Protein AF-A0A4Q3XR62-F1 (afdb_monomer_lite)

Structure (mmCIF, N/CA/C/O backbone):
data_AF-A0A4Q3XR62-F1
#
_entry.id   AF-A0A4Q3XR62-F1
#
loop_
_atom_site.group_PDB
_atom_site.id
_atom_site.type_symbol
_atom_site.label_atom_id
_atom_site.label_alt_id
_atom_site.label_comp_id
_atom_site.label_asym_id
_atom_site.label_entity_id
_atom_site.label_seq_id
_atom_site.pdbx_PDB_ins_code
_atom_site.Cartn_x
_atom_site.Cartn_y
_atom_site.Cartn_z
_atom_site.occupancy
_atom_site.B_iso_or_equiv
_atom_site.auth_seq_id
_atom_site.auth_comp_id
_atom_site.auth_asym_id
_atom_site.auth_atom_id
_atom_site.pdbx_PDB_model_num
ATOM 1 N N . MET A 1 1 ? -40.825 -15.668 -65.404 1.00 41.38 1 MET A N 1
ATOM 2 C CA . MET A 1 1 ? -39.593 -16.449 -65.649 1.00 41.38 1 MET A CA 1
ATOM 3 C C . MET A 1 1 ? -38.451 -15.746 -64.935 1.00 41.38 1 MET A C 1
ATOM 5 O O . MET A 1 1 ? -38.328 -14.562 -65.195 1.00 41.38 1 MET A O 1
ATOM 9 N N . LYS A 1 2 ? -37.655 -16.482 -64.132 1.00 37.50 2 LYS A N 1
ATOM 10 C CA . LYS A 1 2 ? -36.242 -16.207 -63.757 1.00 37.50 2 LYS A CA 1
ATOM 11 C C . LYS A 1 2 ? -35.976 -14.891 -62.988 1.00 37.50 2 LYS A C 1
ATOM 13 O O . LYS A 1 2 ? -36.351 -13.833 -63.449 1.00 37.50 2 LYS A O 1
ATOM 18 N N . SER A 1 3 ? -35.300 -14.810 -61.84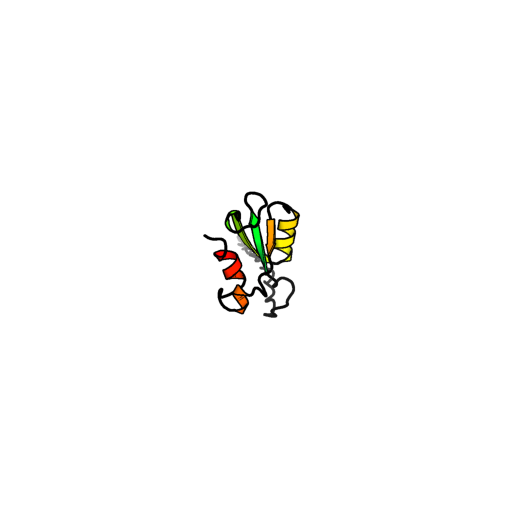8 1.00 41.03 3 SER A N 1
ATOM 19 C CA . SER A 1 3 ? -34.545 -15.735 -61.001 1.00 41.03 3 SER A CA 1
ATOM 20 C C . SER A 1 3 ? -34.374 -15.033 -59.643 1.00 41.03 3 SER A C 1
ATOM 22 O O . SER A 1 3 ? -34.251 -13.810 -59.603 1.00 41.03 3 SER A O 1
ATOM 24 N N . PHE A 1 4 ? -34.343 -15.786 -58.544 1.00 47.66 4 PHE A N 1
ATOM 25 C CA . PHE A 1 4 ? -33.991 -15.267 -57.220 1.00 47.66 4 PHE A CA 1
ATOM 26 C C . PHE A 1 4 ? -32.469 -15.105 -57.130 1.00 47.66 4 PHE A C 1
ATOM 28 O O . PHE A 1 4 ? -31.742 -16.086 -57.279 1.00 47.66 4 PHE A O 1
ATOM 35 N N . ALA A 1 5 ? -31.989 -13.883 -56.894 1.00 48.47 5 ALA A N 1
ATOM 36 C CA . ALA A 1 5 ? -30.595 -13.617 -56.561 1.00 48.47 5 ALA A CA 1
ATOM 37 C C . ALA A 1 5 ? -30.478 -13.401 -55.047 1.00 48.47 5 ALA A C 1
ATOM 39 O O . ALA A 1 5 ? -30.932 -12.394 -54.507 1.00 48.47 5 ALA A O 1
ATOM 40 N N . LEU A 1 6 ? -29.883 -14.387 -54.376 1.00 51.06 6 LEU A N 1
ATOM 41 C CA . LEU A 1 6 ? -29.337 -14.278 -53.028 1.00 51.06 6 LEU A CA 1
ATOM 42 C C . LEU A 1 6 ? -28.266 -13.181 -53.019 1.00 51.06 6 LEU A C 1
ATOM 44 O O . LEU A 1 6 ? -27.228 -13.335 -53.658 1.00 51.06 6 LEU A O 1
ATOM 48 N N . VAL A 1 7 ? -28.493 -12.100 -52.275 1.00 47.94 7 VAL A N 1
ATOM 49 C CA . VAL A 1 7 ? -27.430 -11.162 -51.902 1.00 47.94 7 VAL A CA 1
ATOM 50 C C . VAL A 1 7 ? -27.155 -11.363 -50.420 1.00 47.94 7 VAL A C 1
ATOM 52 O O . VAL A 1 7 ? -27.891 -10.892 -49.556 1.00 47.94 7 VAL A O 1
ATOM 55 N N . ALA A 1 8 ? -26.097 -12.123 -50.143 1.00 53.50 8 ALA A N 1
ATOM 56 C CA . ALA A 1 8 ? -25.473 -12.195 -48.836 1.00 53.50 8 ALA A CA 1
ATOM 57 C C . ALA A 1 8 ? -24.870 -10.820 -48.520 1.00 53.50 8 ALA A C 1
ATOM 59 O O . ALA A 1 8 ? -23.814 -10.462 -49.040 1.00 53.50 8 ALA A O 1
ATOM 60 N N . VAL A 1 9 ? -25.554 -10.030 -47.691 1.00 51.22 9 VAL A N 1
ATOM 61 C CA . VAL A 1 9 ? -24.959 -8.830 -47.100 1.00 51.22 9 VAL A CA 1
ATOM 62 C C . VAL A 1 9 ? -24.205 -9.277 -45.858 1.00 51.22 9 VAL A C 1
ATOM 64 O O . VAL A 1 9 ? -24.789 -9.711 -44.866 1.00 51.22 9 VAL A O 1
ATOM 67 N N . ALA A 1 10 ? -22.885 -9.242 -45.999 1.00 48.19 10 ALA A N 1
ATOM 68 C CA . ALA A 1 10 ? -21.896 -9.605 -45.009 1.00 48.19 10 ALA A CA 1
ATOM 69 C C . ALA A 1 10 ? -22.187 -8.963 -43.645 1.00 48.19 10 ALA A C 1
ATOM 71 O O . ALA A 1 10 ? -22.402 -7.755 -43.533 1.00 48.19 10 ALA A O 1
ATOM 72 N N . VAL A 1 11 ? -22.141 -9.794 -42.602 1.00 48.44 11 VAL A N 1
ATOM 73 C CA . VAL A 1 11 ? -22.010 -9.353 -41.215 1.00 48.44 11 VAL A CA 1
ATOM 74 C C . VAL A 1 11 ? -20.667 -8.642 -41.111 1.00 48.44 11 VAL A C 1
ATOM 76 O O . VAL A 1 11 ? -19.616 -9.271 -40.997 1.00 48.44 11 VAL A O 1
ATOM 79 N N . SER A 1 12 ? -20.705 -7.318 -41.187 1.00 46.41 12 SER A N 1
ATOM 80 C CA . SER A 1 12 ? -19.583 -6.452 -40.859 1.00 46.41 12 SER A CA 1
ATOM 81 C C . SER A 1 12 ? -19.321 -6.530 -39.355 1.00 46.41 12 SER A C 1
ATOM 83 O O . SER A 1 12 ? -19.705 -5.646 -38.593 1.00 46.41 12 SER A O 1
ATOM 85 N N . LEU A 1 13 ? -18.648 -7.604 -38.929 1.00 51.00 13 LEU A N 1
ATOM 86 C CA . LEU A 1 13 ? -17.826 -7.630 -37.723 1.00 51.00 13 LEU A CA 1
ATOM 87 C C . LEU A 1 13 ? -16.642 -6.670 -37.929 1.00 51.00 13 LEU A C 1
ATOM 89 O O . LEU A 1 13 ? -15.504 -7.087 -38.116 1.00 51.00 13 LEU A O 1
ATOM 93 N N . LEU A 1 14 ? -16.914 -5.366 -37.906 1.00 51.41 14 LEU A N 1
ATOM 94 C CA . LEU A 1 14 ? -15.941 -4.398 -37.417 1.00 51.41 14 LEU A CA 1
ATOM 95 C C . LEU A 1 14 ? -16.190 -4.369 -35.908 1.00 51.41 14 LEU A C 1
ATOM 97 O O . LEU A 1 14 ? -16.970 -3.582 -35.392 1.00 51.41 14 LEU A O 1
ATOM 101 N N . GLY A 1 15 ? -15.712 -5.376 -35.183 1.00 42.09 15 GLY A N 1
ATOM 102 C CA . GLY A 1 15 ? -14.292 -5.379 -34.879 1.00 42.09 15 GLY A CA 1
ATOM 103 C C . GLY A 1 15 ? -14.086 -4.176 -33.981 1.00 42.09 15 GLY A C 1
ATOM 104 O O . GLY A 1 15 ? -13.612 -3.142 -34.441 1.00 42.09 15 GLY A O 1
ATOM 105 N N . ALA A 1 16 ? -14.568 -4.298 -32.738 1.00 45.50 16 ALA A N 1
ATOM 106 C CA . ALA A 1 16 ? -14.215 -3.401 -31.659 1.00 45.50 16 ALA A CA 1
ATOM 107 C C . ALA A 1 16 ? -12.693 -3.348 -31.661 1.00 45.50 16 ALA A C 1
ATOM 109 O O . ALA A 1 16 ? -12.031 -4.287 -31.221 1.00 45.50 16 ALA A O 1
ATOM 110 N N . GLY A 1 17 ? -12.160 -2.297 -32.282 1.00 38.75 17 GLY A N 1
ATOM 111 C CA . GLY A 1 17 ? -10.759 -1.977 -32.229 1.00 38.75 17 GLY A CA 1
ATOM 112 C C . GLY A 1 17 ? -10.463 -1.820 -30.757 1.00 38.75 17 GLY A C 1
ATOM 113 O O . GLY A 1 17 ? -10.798 -0.806 -30.152 1.00 38.75 17 GLY A O 1
ATOM 114 N N . THR A 1 18 ? -9.892 -2.871 -30.180 1.00 45.62 18 THR A N 1
ATOM 115 C CA . THR A 1 18 ? -9.031 -2.799 -29.021 1.00 45.62 18 THR A CA 1
ATOM 116 C C . THR A 1 18 ? -8.008 -1.741 -29.388 1.00 45.62 18 THR A C 1
ATOM 118 O O . THR A 1 18 ? -7.031 -2.037 -30.079 1.00 45.62 18 THR A O 1
ATOM 121 N N . ALA A 1 19 ? -8.311 -0.483 -29.051 1.00 42.31 19 ALA A N 1
ATOM 122 C CA . ALA A 1 19 ? -7.354 0.599 -29.093 1.00 42.31 19 ALA A CA 1
ATOM 123 C C . ALA A 1 19 ? -6.165 0.049 -28.328 1.00 42.31 19 ALA A C 1
ATOM 125 O O . ALA A 1 19 ? -6.292 -0.283 -27.146 1.00 42.31 19 ALA A O 1
ATOM 126 N N . GLY A 1 20 ? -5.108 -0.230 -29.094 1.00 38.84 20 GLY A N 1
ATOM 127 C CA . GLY A 1 20 ? -3.979 -1.004 -28.637 1.00 38.84 20 GLY A CA 1
ATOM 128 C C . GLY A 1 20 ? -3.574 -0.457 -27.290 1.00 38.84 20 GLY A C 1
ATOM 129 O O . GLY A 1 20 ? -3.356 0.748 -27.154 1.00 38.84 20 GLY A O 1
ATOM 130 N N . ALA A 1 21 ? -3.524 -1.348 -26.302 1.00 42.06 21 ALA A N 1
ATOM 131 C CA . ALA A 1 21 ? -2.682 -1.141 -25.151 1.00 42.06 21 ALA A CA 1
ATOM 132 C C . ALA A 1 21 ? -1.321 -0.766 -25.733 1.00 42.06 21 ALA A C 1
ATOM 134 O O . ALA A 1 21 ? -0.613 -1.608 -26.285 1.00 42.06 21 ALA A O 1
ATOM 135 N N . SER A 1 22 ? -1.027 0.531 -25.740 1.00 41.69 22 SER A N 1
ATOM 136 C CA . SER A 1 22 ? 0.284 1.033 -26.076 1.00 41.69 22 SER A CA 1
ATOM 137 C C . SER A 1 22 ? 1.209 0.298 -25.130 1.00 41.69 22 SER A C 1
ATOM 139 O O . SER A 1 22 ? 1.101 0.467 -23.914 1.00 41.69 22 SER A O 1
ATOM 141 N N . ALA A 1 23 ? 2.025 -0.588 -25.700 1.00 48.03 23 ALA A N 1
ATOM 142 C CA . ALA A 1 23 ? 3.127 -1.239 -25.030 1.00 48.03 23 ALA A CA 1
ATOM 143 C C . ALA A 1 23 ? 4.017 -0.116 -24.496 1.00 48.03 23 ALA A C 1
ATOM 145 O O . ALA A 1 23 ? 4.868 0.427 -25.199 1.00 48.03 23 ALA A O 1
ATOM 146 N N . GLN A 1 24 ? 3.710 0.325 -23.279 1.00 39.84 24 GLN A N 1
ATOM 147 C CA . GLN A 1 24 ? 4.434 1.370 -22.599 1.00 39.84 24 GLN A CA 1
ATOM 148 C C . GLN A 1 24 ? 5.758 0.733 -22.226 1.00 39.84 24 GLN A C 1
ATOM 150 O O . GLN A 1 24 ? 5.800 -0.205 -21.429 1.00 39.84 24 GLN A O 1
ATOM 155 N N . GLY A 1 25 ? 6.812 1.193 -22.900 1.00 37.19 25 GLY A N 1
ATOM 156 C CA . GLY A 1 25 ? 8.172 0.749 -22.667 1.00 37.19 25 GLY A CA 1
ATOM 157 C C . GLY A 1 25 ? 8.442 0.636 -21.172 1.00 37.19 25 GLY A C 1
ATOM 158 O O . GLY A 1 25 ? 8.001 1.472 -20.377 1.00 37.19 25 GLY A O 1
ATOM 159 N N . ASN A 1 26 ? 9.142 -0.434 -20.812 1.00 44.38 26 ASN A N 1
ATOM 160 C CA . ASN A 1 26 ? 9.586 -0.758 -19.466 1.00 44.38 26 ASN A CA 1
ATOM 161 C C . ASN A 1 26 ? 10.645 0.260 -18.993 1.00 44.38 26 ASN A C 1
ATOM 163 O O . ASN A 1 26 ? 11.807 -0.069 -18.784 1.00 44.38 26 ASN A O 1
ATOM 167 N N . SER A 1 27 ? 10.268 1.534 -18.907 1.00 44.94 27 SER A N 1
ATOM 168 C CA . SER A 1 27 ? 11.011 2.570 -18.212 1.00 44.94 27 SER A CA 1
ATOM 169 C C . SER A 1 27 ? 10.375 2.706 -16.842 1.00 44.94 27 SER A C 1
ATOM 171 O O . SER A 1 27 ? 9.221 3.118 -16.736 1.00 44.94 27 SER A O 1
ATOM 173 N N . ALA A 1 28 ? 11.153 2.407 -15.804 1.00 53.56 28 ALA A N 1
ATOM 174 C CA . ALA A 1 28 ? 10.757 2.532 -14.400 1.00 53.56 28 ALA A CA 1
ATOM 175 C C . ALA A 1 28 ? 10.202 3.927 -14.026 1.00 53.56 28 ALA A C 1
ATOM 177 O O . ALA A 1 28 ? 9.569 4.075 -12.991 1.00 53.56 28 ALA A O 1
ATOM 178 N N . ASN A 1 29 ? 10.398 4.933 -14.889 1.00 53.34 29 ASN A N 1
ATOM 179 C CA . ASN A 1 29 ? 10.001 6.326 -14.684 1.00 53.34 29 ASN A CA 1
ATOM 180 C C . ASN A 1 29 ? 8.938 6.834 -15.679 1.00 53.34 29 ASN A C 1
ATOM 182 O O . ASN A 1 29 ? 8.740 8.043 -15.795 1.00 53.34 29 ASN A O 1
ATOM 186 N N . ALA A 1 30 ? 8.275 5.961 -16.450 1.00 49.34 30 ALA A N 1
ATOM 187 C CA . ALA A 1 30 ? 7.208 6.418 -17.341 1.00 49.34 30 ALA A CA 1
ATOM 188 C C . ALA A 1 30 ? 5.993 6.930 -16.524 1.00 49.34 30 ALA A C 1
ATOM 190 O O . ALA A 1 30 ? 5.608 6.295 -15.534 1.00 49.34 30 ALA A O 1
ATOM 191 N N . PRO A 1 31 ? 5.361 8.056 -16.919 1.00 46.19 31 PRO A N 1
ATOM 192 C CA . PRO A 1 31 ? 4.197 8.591 -16.217 1.00 46.19 31 PRO A CA 1
ATOM 193 C C . PRO A 1 31 ? 3.095 7.525 -16.091 1.00 46.19 31 PRO A C 1
ATOM 195 O O . PRO A 1 31 ? 2.657 6.956 -17.089 1.00 46.19 31 PRO A O 1
ATOM 198 N N . GLY A 1 32 ? 2.651 7.243 -14.862 1.00 53.16 32 GLY A N 1
ATOM 199 C CA . GLY A 1 32 ? 1.630 6.224 -14.576 1.00 53.16 32 GLY A CA 1
ATOM 200 C C . GLY A 1 32 ? 2.156 4.842 -14.162 1.00 53.16 32 GLY A C 1
ATOM 201 O O . GLY A 1 32 ? 1.341 3.996 -13.809 1.00 53.16 32 GLY A O 1
ATOM 202 N N . GLN A 1 33 ? 3.477 4.616 -14.159 1.00 64.69 33 GLN A N 1
ATOM 203 C CA . GLN A 1 33 ? 4.091 3.420 -13.550 1.00 64.69 33 GLN A CA 1
ATOM 204 C C . GLN A 1 33 ? 4.375 3.579 -12.056 1.00 64.69 33 GLN A C 1
ATOM 206 O O . GLN A 1 33 ? 4.467 2.589 -11.335 1.00 64.69 33 GLN A O 1
ATOM 211 N N . ASP A 1 34 ? 4.488 4.821 -11.590 1.00 79.88 34 ASP A N 1
ATOM 212 C CA . ASP A 1 34 ? 4.638 5.120 -10.176 1.00 79.88 34 ASP A CA 1
ATOM 213 C C . ASP A 1 34 ? 3.338 4.755 -9.434 1.00 79.88 34 ASP A C 1
ATOM 215 O O . ASP A 1 34 ? 2.257 5.319 -9.670 1.00 79.88 34 ASP A O 1
ATOM 219 N N . ARG A 1 35 ? 3.448 3.719 -8.602 1.00 88.31 35 ARG A N 1
ATOM 220 C CA . ARG A 1 35 ? 2.372 3.162 -7.789 1.00 88.31 35 ARG A CA 1
ATOM 221 C C . ARG A 1 35 ? 2.695 3.396 -6.324 1.00 88.31 35 ARG A C 1
ATOM 223 O O . ARG A 1 35 ? 3.852 3.426 -5.922 1.00 88.31 35 ARG A O 1
ATOM 230 N N . VAL A 1 36 ? 1.644 3.563 -5.545 1.00 92.81 36 VAL A N 1
ATOM 231 C CA . VAL A 1 36 ? 1.688 3.885 -4.122 1.00 92.81 36 VAL A CA 1
ATOM 232 C C . VAL A 1 36 ? 0.603 3.101 -3.402 1.00 92.81 36 VAL A C 1
ATOM 234 O O . VAL A 1 36 ? -0.356 2.608 -4.008 1.00 92.81 36 VAL A O 1
ATOM 237 N N . CYS A 1 37 ? 0.751 2.996 -2.090 1.00 93.94 37 CYS A N 1
ATOM 238 C CA . CYS A 1 37 ? -0.219 2.333 -1.251 1.00 93.94 37 CYS A CA 1
ATOM 239 C C . CYS A 1 37 ? -1.287 3.335 -0.826 1.00 93.94 37 CYS A C 1
ATOM 241 O O . CYS A 1 37 ? -0.995 4.326 -0.163 1.00 93.94 37 CYS A O 1
ATOM 243 N N . LEU A 1 38 ? -2.533 3.088 -1.207 1.00 94.69 38 LEU A N 1
ATOM 244 C CA . LEU A 1 38 ? -3.681 3.756 -0.619 1.00 94.69 38 LEU A CA 1
ATOM 245 C C . LEU A 1 38 ? -4.114 2.950 0.602 1.00 94.69 38 LEU A C 1
ATOM 247 O O . LEU A 1 38 ? -4.593 1.826 0.460 1.00 94.69 38 LEU A O 1
ATOM 251 N N . VAL A 1 39 ? -3.953 3.528 1.782 1.00 94.81 39 VAL A N 1
ATOM 252 C CA . VAL A 1 39 ? -4.356 2.926 3.051 1.00 94.81 39 VAL A CA 1
ATOM 253 C C . VAL A 1 39 ? -5.697 3.514 3.463 1.00 94.81 39 VAL A C 1
ATOM 255 O O . VAL A 1 39 ? -5.893 4.730 3.414 1.00 94.81 39 VAL A O 1
ATOM 258 N N . GLN A 1 40 ? -6.614 2.637 3.855 1.00 94.75 40 GLN A N 1
ATOM 259 C CA . GLN A 1 40 ? -7.921 2.971 4.388 1.00 94.75 40 GLN A CA 1
ATOM 260 C C . GLN A 1 40 ? -7.954 2.687 5.885 1.00 94.75 40 GLN A C 1
ATOM 262 O O . GLN A 1 40 ? -7.718 1.564 6.316 1.00 94.75 40 GLN A O 1
ATOM 267 N N . SER A 1 41 ? -8.284 3.707 6.662 1.00 93.44 41 SER A N 1
ATOM 268 C CA . SER A 1 41 ? -8.547 3.628 8.091 1.00 93.44 41 SER A CA 1
ATOM 269 C C . SER A 1 41 ? -10.031 3.383 8.366 1.00 93.44 41 SER A C 1
ATOM 271 O O . SER A 1 41 ? -10.902 3.810 7.606 1.00 93.44 41 SER A O 1
ATOM 273 N N . SER A 1 42 ? -10.312 2.718 9.483 1.00 91.00 42 SER A N 1
ATOM 274 C CA . SER A 1 42 ? -11.664 2.496 10.004 1.00 91.00 42 SER A CA 1
ATOM 275 C C . SER A 1 42 ? -12.227 3.712 10.754 1.00 91.00 42 SER A C 1
ATOM 277 O O . SER A 1 42 ? -13.441 3.864 10.868 1.00 91.00 42 SER A O 1
ATOM 279 N N . ASN A 1 43 ? -11.351 4.546 11.318 1.00 90.88 43 ASN A N 1
ATOM 280 C CA . ASN A 1 43 ? -11.687 5.594 12.293 1.00 90.88 43 ASN A CA 1
ATOM 281 C C . ASN A 1 43 ? -10.861 6.886 12.106 1.00 90.88 43 ASN A C 1
ATOM 283 O O . ASN A 1 43 ? -10.822 7.735 12.995 1.00 90.88 43 ASN A O 1
ATOM 287 N N . GLY A 1 44 ? -10.171 7.019 10.973 1.00 88.62 44 GLY A N 1
ATOM 288 C CA . GLY A 1 44 ? -9.253 8.115 10.659 1.00 88.62 44 GLY A CA 1
ATOM 289 C C . GLY A 1 44 ? -7.870 8.030 11.319 1.00 88.62 44 GLY A C 1
ATOM 290 O O . GLY A 1 44 ? -7.036 8.911 11.108 1.00 88.62 44 GLY A O 1
ATOM 291 N N . SER A 1 45 ? -7.593 6.974 12.088 1.00 90.12 45 SER A N 1
ATOM 292 C CA . SER A 1 45 ? -6.258 6.636 12.588 1.00 90.12 45 SER A CA 1
ATOM 293 C C . SER A 1 45 ? -5.529 5.720 11.604 1.00 90.12 45 SER A C 1
ATOM 295 O O . SER A 1 45 ? -6.071 4.716 11.150 1.00 90.12 45 SER A O 1
ATOM 297 N N . PHE A 1 46 ? -4.280 6.045 11.276 1.00 88.62 46 PHE A N 1
ATOM 298 C CA . PHE A 1 46 ? -3.439 5.236 10.381 1.00 88.62 46 PHE A CA 1
ATOM 299 C C . PHE A 1 46 ? -2.400 4.416 11.154 1.00 88.62 46 PHE A C 1
ATOM 301 O O . PHE A 1 46 ? -1.326 4.135 10.630 1.00 88.62 46 PHE A O 1
ATOM 308 N N . ASN A 1 47 ? -2.705 4.076 12.409 1.00 89.44 47 ASN A N 1
ATOM 309 C CA . ASN A 1 47 ? -1.969 3.048 13.134 1.00 89.44 47 ASN A CA 1
ATOM 310 C C . ASN A 1 47 ? -2.326 1.678 12.557 1.00 89.44 47 ASN A C 1
ATOM 312 O O . ASN A 1 47 ? -3.466 1.468 12.149 1.00 89.44 47 ASN A O 1
ATOM 316 N N . ASP A 1 48 ? -1.393 0.731 12.608 1.00 85.31 48 ASP A N 1
ATOM 317 C CA . ASP A 1 48 ? -1.564 -0.581 11.978 1.00 85.31 48 ASP A CA 1
ATOM 318 C C . ASP A 1 48 ? -2.845 -1.309 12.422 1.00 85.31 48 ASP A C 1
ATOM 320 O O . ASP A 1 48 ? -3.523 -1.910 11.598 1.00 85.31 48 ASP A O 1
ATOM 324 N N . ALA A 1 49 ? -3.229 -1.182 13.699 1.00 88.25 49 ALA A N 1
ATOM 325 C CA . ALA A 1 49 ? -4.434 -1.798 14.266 1.00 88.25 49 ALA A CA 1
ATOM 326 C C . ALA A 1 49 ? -5.763 -1.176 13.787 1.00 88.25 49 ALA A C 1
ATOM 328 O O . ALA A 1 49 ? -6.821 -1.774 13.964 1.00 88.25 49 ALA A O 1
ATOM 329 N N . ASP A 1 50 ? -5.722 0.031 13.222 1.00 90.06 50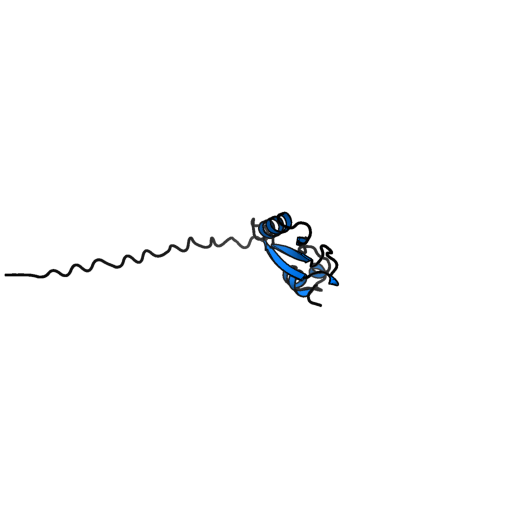 ASP A N 1
ATOM 330 C CA . ASP A 1 50 ? -6.899 0.792 12.788 1.00 90.06 50 ASP A CA 1
ATOM 331 C C . ASP A 1 50 ? -7.118 0.725 11.263 1.00 90.06 50 ASP A C 1
ATOM 333 O O . ASP A 1 50 ? -8.136 1.212 10.745 1.00 90.06 50 ASP A O 1
ATOM 337 N N . VAL A 1 51 ? -6.175 0.127 10.528 1.00 91.38 51 VAL A N 1
ATOM 338 C CA . VAL A 1 51 ? -6.234 -0.014 9.071 1.00 91.38 51 VAL A CA 1
ATOM 339 C C . VAL A 1 51 ? -7.301 -1.040 8.686 1.00 91.38 51 VAL A C 1
ATOM 341 O O . VAL A 1 51 ? -7.200 -2.223 8.980 1.00 91.38 51 VAL A O 1
ATOM 344 N N . ALA A 1 52 ? -8.325 -0.575 7.972 1.00 90.94 52 ALA A N 1
ATOM 345 C CA . ALA A 1 52 ? -9.394 -1.407 7.420 1.00 90.94 52 ALA A CA 1
ATOM 346 C C . ALA A 1 52 ? -8.976 -2.127 6.130 1.00 90.94 52 ALA A C 1
ATOM 348 O O . ALA A 1 52 ? -9.571 -3.136 5.751 1.00 90.94 52 ALA A O 1
ATOM 349 N N . GLY A 1 53 ? -7.998 -1.581 5.405 1.00 90.31 53 GLY A N 1
ATOM 350 C CA . GLY A 1 53 ? -7.483 -2.210 4.200 1.00 90.31 53 GLY A CA 1
ATOM 351 C C . GLY A 1 53 ? -6.521 -1.335 3.417 1.00 90.31 53 GLY A C 1
ATOM 352 O O . GLY A 1 53 ? -6.392 -0.133 3.651 1.00 90.31 53 GLY A O 1
ATOM 353 N N . THR A 1 54 ? -5.860 -1.947 2.444 1.00 93.81 54 THR A N 1
ATOM 354 C CA . THR A 1 54 ? -4.888 -1.280 1.582 1.00 93.81 54 THR A CA 1
ATOM 355 C C . THR A 1 54 ? -5.118 -1.613 0.116 1.00 93.81 54 THR A C 1
ATOM 357 O O . THR A 1 54 ? -5.733 -2.622 -0.236 1.00 93.81 54 THR A O 1
ATOM 360 N N . LYS A 1 55 ? -4.675 -0.716 -0.768 1.00 91.50 55 LYS A N 1
ATOM 361 C CA . LYS A 1 55 ? -4.752 -0.888 -2.221 1.00 91.50 55 LYS A CA 1
ATOM 362 C C . LYS A 1 55 ? -3.502 -0.332 -2.883 1.00 91.50 55 LYS A C 1
ATOM 364 O O . LYS A 1 55 ? -3.196 0.847 -2.742 1.00 91.50 55 LYS A O 1
ATOM 369 N N . TRP A 1 56 ? -2.828 -1.153 -3.678 1.00 91.88 56 TRP A N 1
ATOM 370 C CA . TRP A 1 56 ? -1.678 -0.722 -4.466 1.00 91.88 56 TRP A CA 1
ATOM 371 C C . TRP A 1 56 ? -2.125 -0.141 -5.815 1.00 91.88 56 TRP A C 1
ATOM 373 O O . TRP A 1 56 ? -2.538 -0.867 -6.725 1.00 91.88 56 TRP A O 1
ATOM 383 N N . LEU A 1 57 ? -2.070 1.183 -5.959 1.00 91.19 57 LEU A N 1
ATOM 384 C CA . LEU A 1 57 ? -2.678 1.919 -7.074 1.00 91.19 57 LEU A CA 1
ATOM 385 C C . LEU A 1 57 ? -1.678 2.877 -7.729 1.00 91.19 57 LEU A C 1
ATOM 387 O O . LEU A 1 57 ? -0.745 3.320 -7.067 1.00 91.19 57 LEU A O 1
ATOM 391 N N . PRO A 1 58 ? -1.867 3.258 -9.006 1.00 91.12 58 PRO A N 1
ATOM 392 C CA . PRO A 1 58 ? -1.113 4.364 -9.595 1.00 91.12 58 PRO A CA 1
ATOM 393 C C . PRO A 1 58 ? -1.269 5.635 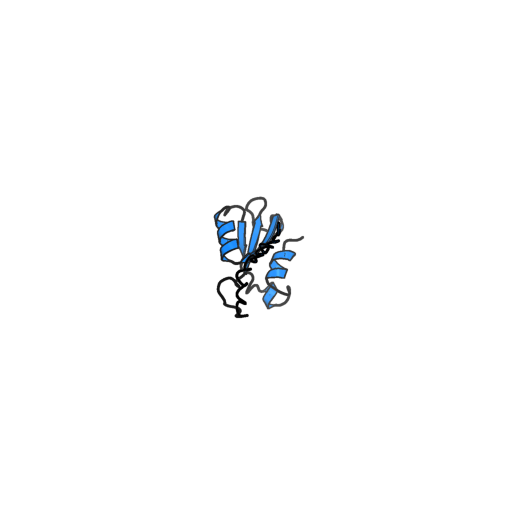-8.750 1.00 91.12 58 PRO A C 1
ATOM 395 O O . PRO A 1 58 ? -2.391 5.945 -8.338 1.00 91.12 58 PRO A O 1
ATOM 398 N N . ARG A 1 59 ? -0.190 6.400 -8.527 1.00 89.81 59 ARG A N 1
ATOM 399 C CA . ARG A 1 59 ? -0.192 7.559 -7.610 1.00 89.81 59 ARG A CA 1
ATOM 400 C C . ARG A 1 59 ? -1.345 8.519 -7.834 1.00 89.81 59 ARG A C 1
ATOM 402 O O . ARG A 1 59 ? -2.098 8.786 -6.905 1.00 89.81 59 ARG A O 1
ATOM 409 N N . LYS A 1 60 ? -1.572 8.931 -9.082 1.00 88.56 60 LYS A N 1
ATOM 410 C CA . LYS A 1 60 ? -2.677 9.840 -9.421 1.00 88.56 60 LYS A CA 1
ATOM 411 C C . LYS A 1 60 ? -4.054 9.294 -9.027 1.00 88.56 60 LYS A C 1
ATOM 413 O O . LYS A 1 60 ? -4.928 10.062 -8.641 1.00 88.56 60 LYS A O 1
ATOM 418 N N . ALA A 1 61 ? -4.265 7.981 -9.137 1.00 89.38 61 ALA A N 1
ATOM 419 C CA . ALA A 1 61 ? -5.521 7.355 -8.733 1.00 89.38 61 ALA A CA 1
ATOM 420 C C . ALA A 1 61 ? -5.646 7.303 -7.204 1.00 89.38 61 ALA A C 1
ATOM 422 O O . ALA A 1 61 ? -6.702 7.643 -6.673 1.00 89.38 61 ALA A O 1
ATOM 423 N N . ALA A 1 62 ? -4.567 6.945 -6.503 1.00 91.38 62 ALA A N 1
ATOM 424 C CA . ALA A 1 62 ? -4.531 6.930 -5.043 1.00 91.38 62 ALA A CA 1
ATOM 425 C C . ALA A 1 62 ? -4.777 8.330 -4.453 1.00 91.38 62 ALA A C 1
ATOM 427 O O . ALA A 1 62 ? -5.639 8.493 -3.594 1.00 91.38 62 ALA A O 1
ATOM 428 N N . GLU A 1 63 ? -4.095 9.355 -4.969 1.00 91.31 63 GLU A N 1
ATOM 429 C CA . GLU A 1 63 ? -4.265 10.756 -4.564 1.00 91.31 63 GLU A CA 1
ATOM 430 C C . GLU A 1 63 ? -5.687 11.258 -4.828 1.00 91.31 63 GLU A C 1
ATOM 432 O O . GLU A 1 63 ? -6.284 11.915 -3.975 1.00 91.31 63 GLU A O 1
ATOM 437 N N . ALA A 1 64 ? -6.273 10.913 -5.980 1.00 91.62 64 ALA A N 1
ATOM 438 C CA . ALA A 1 64 ? -7.654 11.268 -6.290 1.00 91.62 64 ALA A CA 1
ATOM 439 C C . ALA A 1 64 ? -8.663 10.605 -5.340 1.00 91.62 64 ALA A C 1
ATOM 441 O O . ALA A 1 64 ? -9.700 11.197 -5.048 1.00 91.62 64 ALA A O 1
ATOM 442 N N . GLN A 1 65 ? -8.392 9.388 -4.858 1.00 91.56 65 GLN A N 1
ATOM 443 C CA . GLN A 1 65 ? -9.237 8.741 -3.853 1.00 91.56 65 GLN A CA 1
ATOM 444 C C . GLN A 1 65 ? -9.032 9.350 -2.467 1.00 91.56 65 GLN A C 1
ATOM 446 O O . GLN A 1 65 ? -10.018 9.696 -1.822 1.00 91.56 65 GLN A O 1
ATOM 451 N N . ALA A 1 66 ? -7.785 9.567 -2.050 1.00 92.62 66 ALA A N 1
ATOM 452 C CA . ALA A 1 66 ? -7.469 10.216 -0.781 1.00 92.62 66 ALA A CA 1
ATOM 453 C C . ALA A 1 66 ? -8.042 11.638 -0.692 1.00 92.62 66 ALA A C 1
ATOM 455 O O . ALA A 1 66 ? -8.523 12.049 0.352 1.00 92.62 66 ALA A O 1
ATOM 456 N N . SER A 1 67 ? -8.095 12.369 -1.806 1.00 92.69 67 SER A N 1
ATOM 457 C CA . SER A 1 67 ? -8.709 13.704 -1.850 1.00 92.69 67 SER A CA 1
ATOM 458 C C . SER A 1 67 ? -10.230 13.683 -1.647 1.00 92.69 67 SER A C 1
ATOM 460 O O . SER A 1 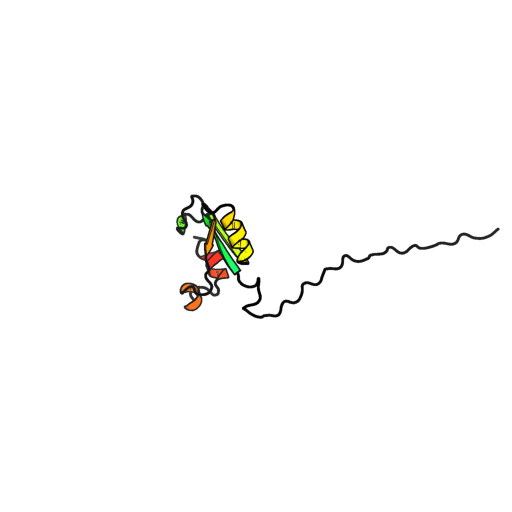67 ? -10.801 14.689 -1.237 1.00 92.69 67 SER A O 1
ATOM 462 N N . LYS A 1 68 ? -10.902 12.564 -1.957 1.00 92.75 68 LYS A N 1
ATOM 463 C CA . LYS A 1 68 ? -12.357 12.414 -1.770 1.00 92.75 68 LYS A CA 1
ATOM 464 C C . LYS A 1 68 ? -12.731 12.099 -0.326 1.00 92.75 68 LYS A C 1
ATOM 466 O O . LYS A 1 68 ? -13.810 12.491 0.103 1.00 92.75 68 LYS A O 1
ATOM 471 N N . ASP A 1 69 ? -11.860 11.395 0.389 1.00 90.38 69 ASP A N 1
ATOM 472 C CA . ASP A 1 69 ? -12.026 11.075 1.807 1.00 90.38 69 ASP A CA 1
ATOM 473 C C . ASP A 1 69 ? -10.678 11.215 2.533 1.00 90.38 69 ASP A C 1
ATOM 475 O O . ASP A 1 69 ? -10.031 10.219 2.854 1.00 90.38 69 ASP A O 1
ATOM 479 N N . PRO A 1 70 ? -10.220 12.454 2.781 1.00 90.81 70 PRO A N 1
ATOM 480 C CA . PRO A 1 70 ? -8.920 12.701 3.403 1.00 90.81 70 PRO A CA 1
ATOM 481 C C . PRO A 1 70 ? -8.890 12.312 4.884 1.00 90.81 70 PRO A C 1
ATOM 483 O O . PRO A 1 70 ? -7.834 12.357 5.512 1.00 90.81 70 PRO A O 1
ATOM 486 N N . THR A 1 71 ? -10.048 11.984 5.461 1.00 92.25 71 THR A N 1
ATOM 487 C CA . THR A 1 71 ? -10.177 11.599 6.863 1.00 92.25 71 THR A CA 1
ATOM 488 C C . THR A 1 71 ? -9.846 10.126 7.040 1.00 92.25 71 THR A C 1
ATOM 490 O O . THR A 1 71 ? -9.123 9.791 7.969 1.00 92.25 71 THR A O 1
ATOM 493 N N . ASN A 1 72 ? -10.310 9.260 6.131 1.00 93.31 72 ASN A N 1
ATOM 494 C CA . ASN A 1 72 ? -10.104 7.813 6.237 1.00 93.31 72 ASN A CA 1
ATOM 495 C C . ASN A 1 72 ? -9.135 7.241 5.201 1.00 93.31 72 ASN A C 1
ATOM 497 O O . ASN A 1 72 ? -8.746 6.085 5.327 1.00 93.31 72 ASN A O 1
ATOM 501 N N . LEU A 1 73 ? -8.733 7.995 4.178 1.00 94.62 73 LEU A N 1
ATOM 502 C CA . LEU A 1 73 ? -7.819 7.517 3.142 1.00 94.62 73 LEU A CA 1
ATOM 503 C C . LEU A 1 73 ? -6.522 8.319 3.133 1.00 94.62 73 LEU A C 1
ATOM 505 O O . LEU A 1 73 ? -6.528 9.550 3.119 1.00 94.62 73 LEU A O 1
ATOM 509 N N . LYS A 1 74 ? -5.392 7.614 3.060 1.00 93.94 74 LYS A N 1
ATOM 510 C CA . LYS A 1 74 ? -4.072 8.237 2.970 1.00 93.94 74 LYS A CA 1
ATOM 511 C C . LYS A 1 74 ? -3.158 7.479 2.027 1.00 93.94 74 LYS A C 1
ATOM 513 O O . LYS A 1 74 ? -3.182 6.254 1.953 1.00 93.94 74 LYS A O 1
ATOM 518 N N . VAL A 1 75 ? -2.360 8.239 1.289 1.00 93.62 75 VAL A N 1
ATOM 519 C CA . VAL A 1 75 ? -1.362 7.703 0.367 1.00 93.62 75 VAL A CA 1
ATOM 520 C C . VAL A 1 75 ? -0.038 7.532 1.100 1.00 93.62 75 VAL A C 1
ATOM 522 O O . VAL A 1 75 ? 0.448 8.470 1.731 1.00 93.62 75 VAL A O 1
ATOM 525 N N . PHE A 1 76 ? 0.550 6.350 0.973 1.00 91.62 76 PHE A N 1
ATOM 526 C CA . PHE A 1 76 ? 1.871 6.006 1.470 1.00 91.62 76 PHE A CA 1
ATOM 527 C C . PHE A 1 76 ? 2.750 5.553 0.310 1.00 91.62 76 PHE A C 1
ATOM 529 O O . PHE A 1 76 ? 2.379 4.688 -0.486 1.00 91.62 76 PHE A O 1
ATOM 536 N N . ASP A 1 77 ? 3.923 6.163 0.210 1.00 90.69 77 ASP A N 1
ATOM 537 C CA . ASP A 1 77 ? 4.924 5.823 -0.788 1.00 90.69 77 ASP A CA 1
ATOM 538 C C . ASP A 1 77 ? 6.004 4.957 -0.148 1.00 90.69 77 ASP A C 1
ATOM 540 O O . ASP A 1 77 ? 6.797 5.428 0.666 1.00 90.69 77 ASP A O 1
ATOM 544 N N . TYR A 1 78 ? 6.017 3.684 -0.528 1.00 87.88 78 TYR A N 1
ATOM 545 C CA . TYR A 1 78 ? 6.946 2.692 0.002 1.00 87.88 78 TYR A CA 1
ATOM 546 C C . TYR A 1 78 ? 8.133 2.412 -0.920 1.00 87.88 78 TYR A C 1
ATOM 548 O O . TYR A 1 78 ? 8.899 1.481 -0.680 1.00 87.88 78 TYR A O 1
ATOM 556 N N . THR A 1 79 ? 8.309 3.203 -1.980 1.00 82.69 79 THR A N 1
ATOM 557 C CA . THR A 1 79 ? 9.344 2.965 -2.997 1.00 82.69 79 THR A CA 1
ATOM 558 C C . THR A 1 79 ? 10.755 2.939 -2.402 1.00 82.69 79 THR A C 1
ATOM 560 O O . THR A 1 79 ? 11.599 2.173 -2.857 1.00 82.69 79 THR A O 1
ATOM 563 N N . ASN A 1 80 ? 11.000 3.733 -1.355 1.00 83.81 80 ASN A N 1
ATOM 564 C CA . ASN A 1 80 ? 12.286 3.814 -0.654 1.00 83.81 80 ASN A CA 1
ATOM 565 C C . ASN A 1 80 ? 12.198 3.352 0.808 1.00 83.81 80 ASN A C 1
ATOM 567 O O . ASN A 1 80 ? 13.032 3.732 1.629 1.00 83.81 80 ASN A O 1
ATOM 571 N N . ASP A 1 81 ? 11.174 2.574 1.158 1.00 87.56 81 ASP A N 1
ATOM 572 C CA . ASP A 1 81 ? 10.978 2.141 2.536 1.00 87.56 81 ASP A CA 1
ATOM 573 C C . ASP A 1 81 ? 12.136 1.224 2.998 1.00 87.56 81 ASP A C 1
ATOM 575 O O . ASP A 1 81 ? 12.553 0.333 2.245 1.00 87.56 81 ASP A O 1
ATOM 579 N N . PRO A 1 82 ? 12.694 1.406 4.212 1.00 89.12 82 PRO A N 1
ATOM 580 C CA . PRO A 1 82 ? 13.768 0.563 4.734 1.00 89.12 82 PRO A CA 1
ATOM 581 C C . PRO A 1 82 ? 13.388 -0.918 4.823 1.00 89.12 82 PRO A C 1
A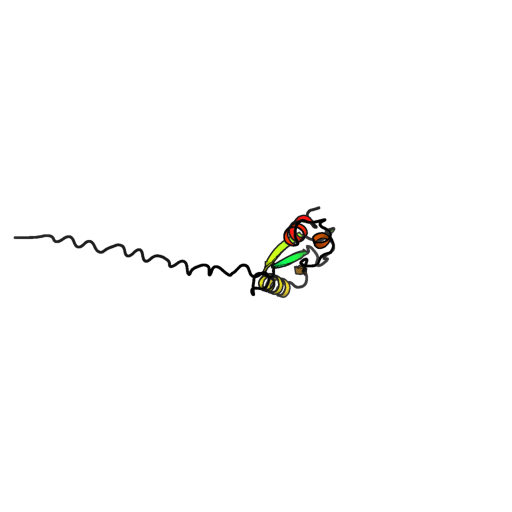TOM 583 O O . PRO A 1 82 ? 14.261 -1.772 4.707 1.00 89.12 82 PRO A O 1
ATOM 586 N N . LEU A 1 83 ? 12.111 -1.258 4.988 1.00 87.25 83 LEU A N 1
ATOM 587 C CA . LEU A 1 83 ? 11.648 -2.643 5.020 1.00 87.25 83 LEU A CA 1
ATOM 588 C C . LEU A 1 83 ? 11.685 -3.283 3.625 1.00 87.25 83 LEU A C 1
ATOM 590 O O . LEU A 1 83 ? 11.867 -4.492 3.503 1.00 87.25 83 LEU A O 1
ATOM 594 N N . VAL A 1 84 ? 11.573 -2.487 2.563 1.00 86.69 84 VAL A N 1
ATOM 595 C CA . VAL A 1 84 ? 11.741 -2.954 1.179 1.00 86.69 84 VAL A CA 1
ATOM 596 C C . VAL A 1 84 ? 13.221 -2.959 0.800 1.00 86.69 84 VAL A C 1
ATOM 598 O O . VAL A 1 84 ? 13.737 -3.954 0.301 1.00 86.69 84 VAL A O 1
ATOM 601 N N . THR A 1 85 ? 13.936 -1.870 1.081 1.00 89.25 85 THR A N 1
ATOM 602 C CA . THR A 1 85 ? 15.345 -1.709 0.681 1.00 89.25 85 THR A CA 1
ATOM 603 C C . THR A 1 85 ? 16.306 -2.608 1.466 1.00 89.25 85 THR A C 1
ATOM 605 O O . THR A 1 85 ? 17.295 -3.059 0.896 1.00 89.25 85 THR A O 1
ATOM 608 N N . ASN A 1 86 ? 15.993 -2.959 2.721 1.00 90.19 86 ASN A N 1
ATOM 609 C CA . ASN A 1 86 ? 16.731 -3.971 3.493 1.00 90.19 86 ASN A CA 1
ATOM 610 C C . ASN A 1 86 ? 16.211 -5.405 3.270 1.00 90.19 86 ASN A C 1
ATOM 612 O O . ASN A 1 86 ? 16.670 -6.331 3.937 1.00 90.19 86 ASN A O 1
ATOM 616 N N . GLY A 1 87 ? 15.247 -5.609 2.364 1.00 84.81 87 GLY A N 1
ATOM 617 C CA . GLY A 1 87 ? 14.774 -6.936 1.957 1.00 84.81 87 GLY A CA 1
ATOM 618 C C . GLY A 1 87 ? 13.863 -7.659 2.955 1.00 84.81 87 GLY A C 1
ATOM 619 O O . GLY A 1 87 ? 13.689 -8.868 2.833 1.00 84.81 87 GLY A O 1
ATOM 620 N N . THR A 1 88 ? 13.264 -6.955 3.925 1.00 89.12 88 THR A N 1
ATOM 621 C CA . THR A 1 88 ? 12.211 -7.538 4.788 1.00 89.12 88 THR A CA 1
ATOM 622 C C . THR A 1 88 ? 10.971 -7.895 3.965 1.00 89.12 88 THR A C 1
ATOM 624 O O . THR A 1 88 ? 10.359 -8.937 4.184 1.00 89.12 88 THR A O 1
ATOM 627 N N . TYR A 1 89 ? 10.642 -7.067 2.970 1.00 87.69 89 TYR A N 1
ATOM 628 C CA . TYR A 1 89 ? 9.616 -7.339 1.967 1.00 87.69 89 TYR A CA 1
ATOM 629 C C . TYR A 1 89 ? 10.228 -7.341 0.569 1.00 87.69 8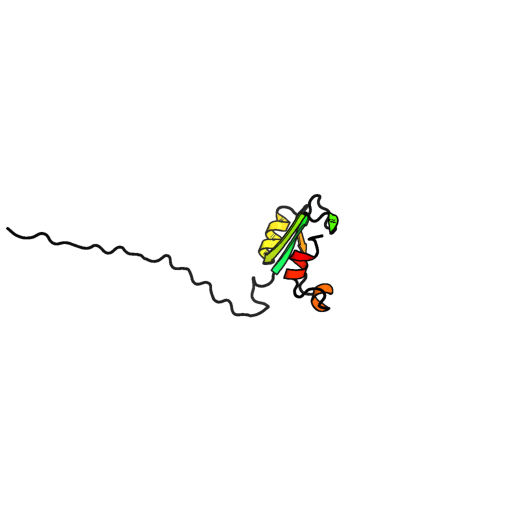9 TYR A C 1
ATOM 631 O O . TYR A 1 89 ? 11.087 -6.523 0.251 1.00 87.69 89 TYR A O 1
ATOM 639 N N . ALA A 1 90 ? 9.741 -8.239 -0.291 1.00 86.81 90 ALA A N 1
ATOM 640 C CA . ALA A 1 90 ? 10.251 -8.398 -1.654 1.00 86.81 90 ALA A CA 1
ATOM 641 C C . ALA A 1 90 ? 9.976 -7.184 -2.564 1.00 86.81 90 ALA A C 1
ATOM 643 O O . ALA A 1 90 ? 10.660 -7.000 -3.568 1.00 86.81 90 ALA A O 1
ATOM 644 N N . SER A 1 91 ? 8.964 -6.371 -2.244 1.00 88.00 91 SER A N 1
ATOM 645 C CA . SER A 1 91 ? 8.658 -5.123 -2.947 1.00 88.00 91 SER A CA 1
ATOM 646 C C . SER A 1 91 ? 7.754 -4.215 -2.107 1.00 88.00 91 SER A C 1
ATOM 648 O O . SER A 1 91 ? 7.121 -4.660 -1.146 1.00 88.00 91 SER A O 1
ATOM 650 N N . ALA A 1 92 ? 7.639 -2.951 -2.521 1.00 87.75 92 ALA A N 1
ATOM 651 C CA . ALA A 1 92 ? 6.683 -1.986 -1.972 1.00 87.75 92 ALA A CA 1
ATOM 652 C C . ALA A 1 92 ? 5.219 -2.460 -2.068 1.00 87.75 92 ALA A C 1
ATOM 654 O O . ALA A 1 92 ? 4.413 -2.170 -1.185 1.00 87.75 92 ALA A O 1
ATOM 655 N N . GLU A 1 93 ? 4.882 -3.227 -3.110 1.00 89.25 93 GLU A N 1
ATOM 656 C CA . GLU A 1 93 ? 3.555 -3.830 -3.266 1.00 89.25 93 GLU A CA 1
ATOM 657 C C . GLU A 1 93 ? 3.297 -4.896 -2.201 1.00 89.25 93 GLU A C 1
ATOM 659 O O . GLU A 1 93 ? 2.226 -4.912 -1.595 1.00 89.25 93 GLU A O 1
ATOM 664 N N . VAL A 1 94 ? 4.284 -5.762 -1.944 1.00 88.81 94 VAL A N 1
ATOM 665 C CA . VAL A 1 94 ? 4.164 -6.775 -0.891 1.00 88.81 94 VAL A CA 1
ATOM 666 C C . VAL A 1 94 ? 4.003 -6.083 0.458 1.00 88.81 94 VAL A C 1
ATOM 668 O O . VAL A 1 94 ? 3.031 -6.375 1.144 1.00 88.81 94 VAL A O 1
ATOM 671 N N . LEU A 1 95 ? 4.856 -5.101 0.783 1.00 90.81 95 LEU A N 1
ATOM 672 C CA . LEU A 1 95 ? 4.723 -4.311 2.012 1.00 90.81 95 LEU A CA 1
ATOM 673 C C . LEU A 1 95 ? 3.306 -3.725 2.150 1.00 90.81 95 LEU A C 1
ATOM 675 O O . LEU A 1 95 ? 2.654 -3.953 3.163 1.00 90.81 95 LEU A O 1
ATOM 679 N N . CYS A 1 96 ? 2.798 -3.041 1.120 1.00 91.62 96 CYS A N 1
ATOM 680 C CA . CYS A 1 96 ? 1.459 -2.445 1.132 1.00 91.62 96 CYS A CA 1
ATOM 681 C C . CYS A 1 96 ? 0.351 -3.460 1.456 1.00 91.62 96 CYS A C 1
ATOM 683 O O . CYS A 1 96 ? -0.570 -3.152 2.212 1.00 91.62 96 CYS A O 1
ATOM 685 N N . ASN A 1 97 ? 0.430 -4.664 0.889 1.00 87.81 97 ASN A N 1
ATOM 686 C CA . ASN A 1 97 ? -0.621 -5.670 1.019 1.00 87.81 97 ASN A CA 1
ATOM 687 C C . ASN A 1 97 ? -0.522 -6.493 2.312 1.00 87.81 97 ASN A C 1
ATOM 689 O O . ASN A 1 97 ? -1.541 -6.984 2.785 1.00 87.81 97 ASN A O 1
ATOM 693 N N . THR A 1 98 ? 0.679 -6.680 2.870 1.00 87.12 98 THR A N 1
ATOM 694 C CA . THR A 1 98 ? 0.889 -7.612 3.993 1.00 87.12 98 THR A CA 1
ATOM 695 C C . THR A 1 98 ? 1.180 -6.937 5.323 1.00 87.12 98 THR A C 1
ATOM 697 O O . THR A 1 98 ? 0.931 -7.545 6.356 1.00 87.12 98 THR A O 1
ATOM 700 N N . HIS A 1 99 ? 1.702 -5.707 5.329 1.00 84.94 99 HIS A N 1
ATOM 701 C CA . HIS A 1 99 ? 2.130 -5.047 6.568 1.00 84.94 99 HIS A CA 1
ATOM 702 C C . HIS A 1 99 ? 0.987 -4.885 7.582 1.00 84.94 99 HIS A C 1
ATOM 704 O O . HIS A 1 99 ? 1.201 -5.042 8.781 1.00 84.94 99 HIS A O 1
ATOM 710 N N . PHE A 1 100 ? -0.226 -4.648 7.078 1.00 81.62 100 PHE A N 1
ATOM 711 C CA . PHE A 1 100 ? -1.427 -4.372 7.869 1.00 81.62 100 PHE A CA 1
ATOM 712 C C . PHE A 1 100 ? -2.372 -5.573 8.009 1.00 81.62 100 PHE A C 1
ATOM 714 O O . PHE A 1 100 ? -3.458 -5.433 8.554 1.00 81.62 100 PHE A O 1
ATOM 721 N N . ALA A 1 101 ? -2.005 -6.746 7.488 1.00 70.44 101 ALA A N 1
ATOM 722 C CA . ALA A 1 101 ? -2.881 -7.920 7.447 1.00 70.44 101 ALA A CA 1
ATOM 723 C C . ALA A 1 101 ? -2.854 -8.765 8.743 1.00 70.44 101 ALA A C 1
ATOM 725 O O . ALA A 1 101 ? -3.144 -9.960 8.679 1.00 70.44 101 ALA A O 1
ATOM 726 N N . ASN A 1 102 ? -2.463 -8.176 9.880 1.00 55.34 102 ASN A N 1
ATOM 727 C CA . ASN A 1 102 ? -2.371 -8.871 11.173 1.00 55.34 102 ASN A CA 1
ATOM 728 C C . ASN A 1 102 ? -3.728 -9.009 11.867 1.00 55.34 102 ASN A C 1
ATOM 730 O O . ASN A 1 102 ? -4.476 -8.009 11.904 1.00 55.34 102 ASN A O 1
#

pLDDT: mean 75.32, std 20.68, range [37.19, 94.81]

Secondary structure (DSSP, 8-state):
---------------------------TTSTT--EEEEEEESSS--SGGGEEEEEEEEHHHHHHHHTT-TTTEEEE--TT-HHHHTTSSSSHHHHHHHTT--

Sequence (102 aa):
MKSFALVAVAVSLLGAGTAGASAQGNSANAPGQDRVCLVQSSNGSFNDADVAGTKWLPRKAAEAQASKDPTNLKVFDYTNDPLVTNGTYASAEVLCNTHFAN

Foldseek 3Di:
DDDDDDDPPDPPPPDPPPVDPPPPPPDCPDQQNQWWKKWFFPFLDPDLQRTPAIDTGRPVVLVVVCVVPVSGIDTGRCQPPCCCVVPVDVHNVRCNHPVSVD

Radius of gyration: 24.31 Å; chains: 1; bounding box: 56×30×80 Å